Protein AF-A0A8S3AAS8-F1 (afdb_monomer)

Organism: NCBI:txid392030

Foldseek 3Di:
DADPNDDQQEDEAEDDPVCCVPPPQPVVQCCCPPVNDPDDDFTNYHYPNHGRVRDCCNVPVRRD

InterPro domains:
  IPR017853 Glycoside hydrolase superfamily [SSF51445] (6-64)
  IPR036962 Glycoside hydrolase, family 3, N-terminal domain superfamily [G3DSA:3.20.20.300] (1-64)
  IPR044993 Beta-D-xylosidase [PTHR42721] (1-64)

Solvent-accessible surface area (backbone atoms only — not comparable to full-atom values): 3959 Å² total; per-residue (Å²): 124,66,58,95,90,41,35,61,67,78,36,63,47,82,68,54,74,63,53,41,57,73,66,66,40,51,70,55,48,47,40,50,73,73,68,53,60,93,74,85,82,67,56,67,25,23,49,72,81,37,43,39,73,74,27,58,62,58,55,63,68,69,71,101

Mean predicted aligned error: 4.05 Å

Radius of gyration: 12.75 Å; Cα contacts (8 Å, |Δi|>4): 63; chains: 1; bounding box: 27×21×31 Å

pLDDT: mean 90.28, std 5.81, range [63.69, 95.0]

Structure (mmCIF, N/CA/C/O backbone):
data_AF-A0A8S3AAS8-F1
#
_entry.id   AF-A0A8S3AAS8-F1
#
loop_
_atom_site.group_PDB
_atom_site.id
_atom_site.type_symbol
_atom_site.label_atom_id
_atom_site.label_alt_id
_atom_site.label_comp_id
_atom_site.label_asym_id
_atom_site.label_entity_id
_atom_site.label_seq_id
_atom_site.pdbx_PDB_ins_code
_atom_site.Cartn_x
_atom_site.Cartn_y
_atom_site.Cartn_z
_atom_site.occupancy
_atom_site.B_iso_or_equiv
_atom_site.auth_seq_id
_atom_site.auth_comp_id
_atom_site.auth_asym_id
_atom_site.auth_atom_id
_atom_site.pdbx_PDB_model_num
ATOM 1 N N . ASP A 1 1 ? -2.070 7.362 -21.020 1.00 63.69 1 ASP A N 1
ATOM 2 C CA . ASP A 1 1 ? -1.550 6.449 -19.974 1.00 63.69 1 ASP A CA 1
ATOM 3 C C . ASP A 1 1 ? -0.035 6.483 -19.771 1.00 63.69 1 ASP A C 1
ATOM 5 O O . ASP A 1 1 ? 0.473 5.685 -18.994 1.00 63.69 1 ASP A O 1
ATOM 9 N N . GLN A 1 2 ? 0.691 7.427 -20.380 1.00 69.06 2 GLN A N 1
ATOM 10 C CA . GLN A 1 2 ? 2.115 7.644 -20.119 1.00 69.06 2 GLN A CA 1
ATOM 11 C C . GLN A 1 2 ? 2.344 9.125 -19.836 1.00 69.06 2 GLN A C 1
ATOM 13 O O . GLN A 1 2 ? 2.059 9.968 -20.685 1.00 69.06 2 GLN A O 1
ATOM 18 N N . TRP A 1 3 ? 2.818 9.437 -18.633 1.00 75.69 3 TRP A N 1
ATOM 19 C CA . TRP A 1 3 ? 3.213 10.786 -18.243 1.00 75.69 3 TRP A CA 1
ATOM 20 C C . TRP A 1 3 ? 4.727 10.812 -18.073 1.00 75.69 3 TRP A C 1
ATOM 22 O O . TRP A 1 3 ? 5.275 10.027 -17.305 1.00 75.69 3 TRP A O 1
ATOM 32 N N . ASN A 1 4 ? 5.410 11.680 -18.823 1.00 83.19 4 ASN A N 1
ATOM 33 C CA . ASN A 1 4 ? 6.871 11.804 -18.799 1.00 83.19 4 ASN A CA 1
ATOM 34 C C . ASN A 1 4 ? 7.618 10.456 -18.969 1.00 83.19 4 ASN A C 1
ATOM 36 O O . ASN A 1 4 ? 8.561 10.154 -18.243 1.00 83.19 4 ASN A O 1
ATOM 40 N N . GLY A 1 5 ? 7.139 9.596 -19.877 1.00 83.00 5 GLY A N 1
ATOM 41 C CA . GLY A 1 5 ? 7.708 8.259 -20.107 1.00 83.00 5 GLY A CA 1
ATOM 42 C C . GLY A 1 5 ? 7.434 7.231 -19.001 1.00 83.00 5 GLY A C 1
ATOM 43 O O . GLY A 1 5 ? 7.933 6.115 -19.080 1.00 83.00 5 GLY A O 1
ATOM 44 N N . THR A 1 6 ? 6.639 7.583 -17.988 1.00 82.50 6 THR A N 1
ATOM 45 C CA . THR A 1 6 ? 6.262 6.707 -16.874 1.00 82.50 6 THR A CA 1
ATOM 46 C C . THR A 1 6 ? 4.808 6.262 -17.011 1.00 82.50 6 THR A C 1
ATOM 48 O O . THR A 1 6 ? 3.921 7.079 -17.273 1.00 82.50 6 THR A O 1
ATOM 51 N N . ASP A 1 7 ? 4.552 4.970 -16.805 1.00 89.38 7 ASP A N 1
ATOM 52 C CA . ASP A 1 7 ? 3.209 4.395 -16.722 1.00 89.38 7 ASP A CA 1
ATOM 53 C C . ASP A 1 7 ? 2.971 3.707 -15.371 1.00 89.38 7 ASP A C 1
ATOM 55 O O . ASP A 1 7 ? 3.895 3.339 -14.648 1.00 89.38 7 ASP A O 1
ATOM 59 N N . ARG A 1 8 ? 1.695 3.526 -15.032 1.00 90.19 8 ARG A N 1
ATOM 60 C CA . ARG A 1 8 ? 1.253 2.969 -13.746 1.00 90.19 8 ARG A CA 1
ATOM 61 C C . ARG A 1 8 ? 1.545 1.477 -13.555 1.00 90.19 8 ARG A C 1
ATOM 63 O O . ARG A 1 8 ? 1.373 0.989 -12.444 1.00 90.19 8 ARG A O 1
ATOM 70 N N . PHE A 1 9 ? 1.919 0.758 -14.610 1.00 90.56 9 PHE A N 1
ATOM 71 C CA . PHE A 1 9 ? 2.207 -0.675 -14.563 1.00 90.56 9 PHE A CA 1
ATOM 72 C C . PHE A 1 9 ? 3.688 -0.944 -14.281 1.00 90.56 9 PHE A C 1
ATOM 74 O O . PHE A 1 9 ? 4.010 -1.923 -13.618 1.00 90.56 9 PHE A O 1
ATOM 81 N N . HIS A 1 10 ? 4.579 -0.061 -14.740 1.00 88.38 10 HIS A N 1
ATOM 82 C CA . HIS A 1 10 ? 6.029 -0.196 -14.559 1.00 88.38 10 HIS A CA 1
ATOM 83 C C . HIS A 1 10 ? 6.61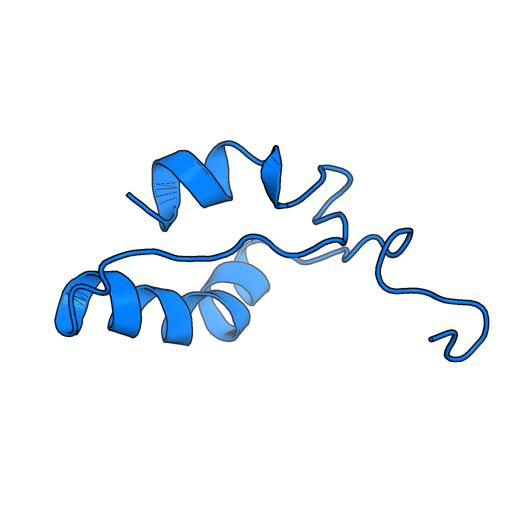1 0.750 -13.504 1.00 88.38 10 HIS A C 1
ATOM 85 O O . HIS A 1 10 ? 7.772 0.604 -13.120 1.00 88.38 10 HIS A O 1
ATOM 91 N N . PHE A 1 11 ? 5.834 1.720 -13.020 1.00 92.81 11 PHE A N 1
ATOM 92 C CA . PHE A 1 11 ? 6.298 2.637 -11.986 1.00 92.81 11 PHE A CA 1
ATOM 93 C C . PHE A 1 11 ? 6.637 1.900 -10.682 1.00 92.81 11 PHE A C 1
ATOM 95 O O . PHE A 1 11 ? 5.866 1.071 -10.194 1.00 92.81 11 PHE A O 1
ATOM 102 N N . ASN A 1 12 ? 7.783 2.245 -10.094 1.00 93.50 12 ASN A N 1
ATOM 103 C CA . ASN A 1 12 ? 8.183 1.792 -8.769 1.00 93.50 12 ASN A CA 1
ATOM 104 C C . ASN A 1 12 ? 8.234 2.988 -7.815 1.00 93.50 12 ASN A C 1
ATOM 106 O O . ASN A 1 12 ? 9.105 3.850 -7.935 1.00 93.50 12 ASN A O 1
ATOM 110 N N . ALA A 1 13 ? 7.305 3.022 -6.866 1.00 93.81 13 ALA A N 1
ATOM 111 C CA . ALA A 1 13 ? 7.251 4.038 -5.831 1.00 93.81 13 ALA A CA 1
ATOM 112 C C . ALA A 1 13 ? 8.290 3.720 -4.749 1.00 93.81 13 ALA A C 1
ATOM 114 O O . ALA A 1 13 ? 8.168 2.720 -4.041 1.00 93.81 13 ALA A O 1
ATOM 115 N N . LEU A 1 14 ? 9.306 4.572 -4.621 1.00 94.62 14 LEU A N 1
ATOM 116 C CA . LEU A 1 14 ? 10.295 4.497 -3.547 1.00 94.62 14 LEU A CA 1
ATOM 117 C C . LEU A 1 14 ? 9.827 5.390 -2.399 1.00 94.62 14 LEU A C 1
ATOM 119 O O . LEU A 1 14 ? 9.863 6.613 -2.513 1.00 94.62 14 LEU A O 1
ATOM 123 N N . VAL A 1 15 ? 9.337 4.774 -1.327 1.00 93.81 15 VAL A N 1
ATOM 124 C CA . VAL A 1 15 ? 8.670 5.474 -0.221 1.00 93.81 15 VAL A CA 1
ATOM 125 C C . VAL A 1 15 ? 9.254 4.989 1.098 1.00 93.81 15 VAL A C 1
ATOM 127 O O . VAL A 1 15 ? 9.449 3.787 1.294 1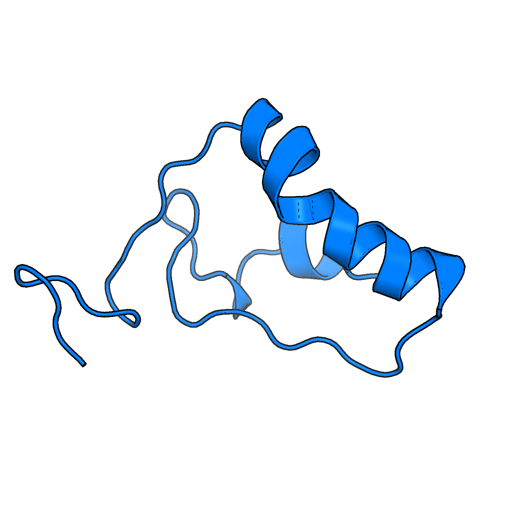.00 93.81 15 VAL A O 1
ATOM 130 N N . SER A 1 16 ? 9.542 5.919 2.007 1.00 95.00 16 SER A N 1
ATOM 131 C CA . SER A 1 16 ? 9.995 5.570 3.351 1.00 95.00 16 SER A CA 1
ATOM 132 C C . SER A 1 16 ? 8.856 4.935 4.159 1.00 95.00 16 SER A C 1
ATOM 134 O O . SER A 1 16 ? 7.679 5.201 3.916 1.00 95.00 16 SER A O 1
ATOM 136 N N . ASN A 1 17 ? 9.184 4.111 5.157 1.00 91.69 17 ASN A N 1
ATO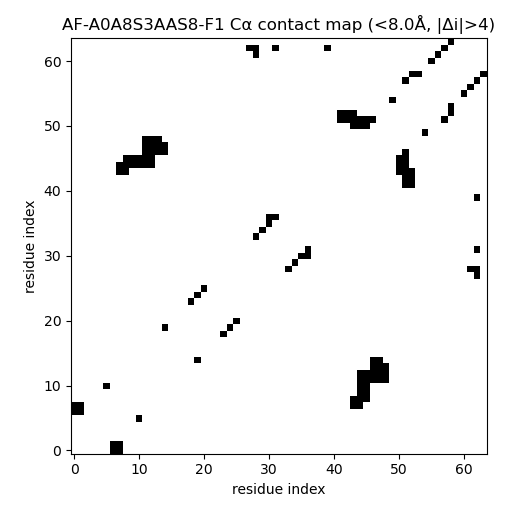M 137 C CA . ASN A 1 17 ? 8.154 3.555 6.044 1.00 91.69 17 ASN A CA 1
ATOM 138 C C . ASN A 1 17 ? 7.383 4.659 6.787 1.00 91.69 17 ASN A C 1
ATOM 140 O O . ASN A 1 17 ? 6.197 4.495 7.054 1.00 91.69 17 ASN A O 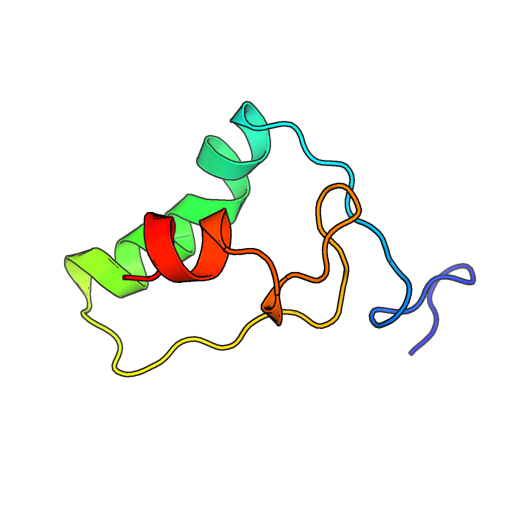1
ATOM 144 N N . GLN A 1 18 ? 8.053 5.776 7.084 1.00 93.50 18 GLN A N 1
ATOM 145 C CA . GLN A 1 18 ? 7.448 6.923 7.747 1.00 93.50 18 GLN A CA 1
ATOM 146 C C . GLN A 1 18 ? 6.374 7.567 6.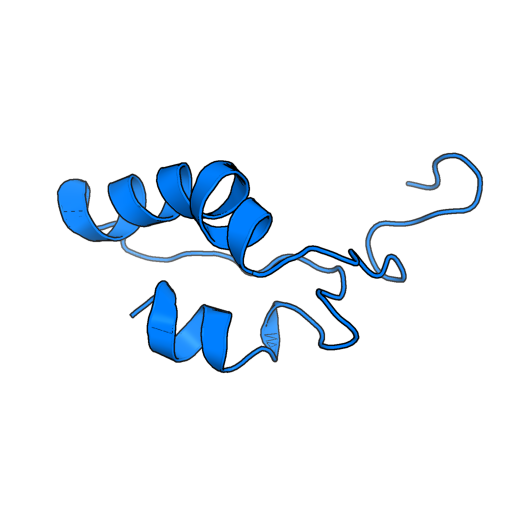865 1.00 93.50 18 GLN A C 1
ATOM 148 O O . GLN A 1 18 ? 5.227 7.686 7.287 1.00 93.50 18 GLN A O 1
ATOM 153 N N . ASP A 1 19 ? 6.714 7.884 5.612 1.00 95.00 19 ASP A N 1
ATOM 154 C CA . ASP A 1 19 ? 5.769 8.484 4.664 1.00 95.00 19 ASP A CA 1
ATOM 155 C C . ASP A 1 19 ? 4.6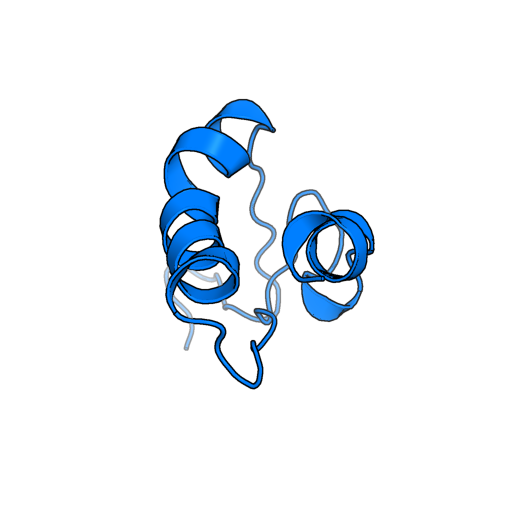09 7.536 4.351 1.00 95.00 19 ASP A C 1
ATOM 157 O O . ASP A 1 19 ? 3.464 7.969 4.203 1.00 95.00 19 ASP A O 1
ATOM 161 N N . LEU A 1 20 ? 4.892 6.230 4.264 1.00 92.94 20 LEU A N 1
ATOM 162 C CA . LEU A 1 20 ? 3.873 5.212 4.035 1.00 92.94 20 LEU A CA 1
ATOM 163 C C . LEU A 1 20 ? 2.792 5.277 5.123 1.00 92.94 20 LEU A C 1
ATOM 165 O O . LEU A 1 20 ? 1.610 5.356 4.796 1.00 92.94 20 LEU A O 1
ATOM 169 N N . VAL A 1 21 ? 3.195 5.310 6.394 1.00 92.44 21 VAL A N 1
ATOM 170 C CA . VAL A 1 21 ? 2.275 5.321 7.541 1.00 92.44 21 VAL A CA 1
ATOM 171 C C . VAL A 1 21 ? 1.617 6.683 7.756 1.00 92.44 21 VAL A C 1
ATOM 173 O O . VAL A 1 21 ? 0.436 6.726 8.075 1.00 92.44 21 VAL A O 1
ATOM 176 N N . GLU A 1 22 ? 2.332 7.792 7.570 1.00 94.25 22 GLU A N 1
ATOM 177 C CA . GLU A 1 22 ? 1.791 9.128 7.864 1.00 94.25 22 GLU A CA 1
ATOM 178 C C . GLU A 1 22 ? 0.956 9.722 6.733 1.00 94.25 22 GLU A C 1
ATOM 180 O O . GLU A 1 22 ? 0.046 10.504 6.996 1.00 94.25 22 GLU A O 1
ATOM 185 N N . THR A 1 23 ? 1.254 9.378 5.479 1.00 94.69 23 THR A N 1
ATOM 186 C CA . THR A 1 23 ? 0.622 10.026 4.321 1.00 94.69 23 THR A CA 1
ATOM 187 C C . THR A 1 23 ? -0.275 9.075 3.538 1.00 94.69 23 THR A C 1
ATOM 189 O O . THR A 1 23 ? -1.401 9.436 3.196 1.00 94.69 23 THR A O 1
ATOM 192 N N . TYR A 1 24 ? 0.194 7.861 3.234 1.00 93.44 24 TYR A N 1
ATOM 193 C CA . TYR A 1 24 ? -0.486 6.997 2.261 1.00 93.44 24 TYR A CA 1
ATOM 194 C C . TYR A 1 24 ? -1.507 6.042 2.879 1.00 93.44 24 TYR A C 1
ATOM 196 O O . TYR A 1 24 ? -2.564 5.821 2.293 1.00 93.44 24 TYR A O 1
ATOM 204 N N . LEU A 1 25 ? -1.205 5.462 4.040 1.00 93.44 25 LEU A N 1
ATOM 205 C CA . LEU A 1 25 ? -2.058 4.476 4.706 1.00 93.44 25 LEU A CA 1
ATOM 206 C C . LEU A 1 25 ? -3.234 5.026 5.535 1.00 93.44 25 LEU A C 1
ATOM 208 O O . LEU A 1 25 ? -4.236 4.309 5.591 1.00 93.44 25 LEU A O 1
ATOM 212 N N . PRO A 1 26 ? -3.214 6.241 6.126 1.00 93.94 26 PRO A N 1
ATOM 213 C CA . PRO A 1 26 ? -4.300 6.686 7.007 1.00 93.94 26 PRO A CA 1
ATOM 214 C C . PRO A 1 26 ? -5.704 6.634 6.379 1.00 93.94 26 PRO A C 1
ATOM 216 O O . PRO A 1 26 ? -6.633 6.173 7.043 1.00 93.94 26 PRO A O 1
ATOM 219 N N . PRO A 1 27 ? -5.903 7.002 5.092 1.00 92.12 27 PRO A N 1
ATOM 220 C CA . PRO A 1 27 ? -7.213 6.866 4.456 1.00 92.12 27 PRO A CA 1
ATOM 221 C C . PRO A 1 27 ? -7.696 5.411 4.369 1.00 92.12 27 PRO A C 1
ATOM 223 O O . PRO A 1 27 ? -8.890 5.145 4.523 1.00 92.12 27 PRO A O 1
ATOM 226 N N . PHE A 1 28 ? -6.785 4.459 4.139 1.00 92.19 28 PHE A N 1
ATOM 227 C CA . PHE A 1 28 ? -7.117 3.034 4.086 1.00 92.19 28 PHE A CA 1
ATOM 228 C C . PHE A 1 28 ? -7.401 2.483 5.482 1.00 92.19 28 PHE A C 1
ATOM 230 O O . PHE A 1 28 ? -8.361 1.733 5.645 1.00 92.19 28 PHE A O 1
ATOM 237 N N . GLU A 1 29 ? -6.630 2.905 6.487 1.00 90.75 29 GLU A N 1
ATOM 238 C CA . GLU A 1 29 ? -6.831 2.524 7.886 1.00 90.75 29 GLU A CA 1
ATOM 239 C C . GLU A 1 29 ? -8.246 2.876 8.360 1.00 90.75 29 GLU A C 1
ATOM 241 O O . GLU A 1 29 ? -8.950 2.008 8.871 1.00 90.75 29 GLU A O 1
ATOM 246 N N . THR A 1 30 ? -8.716 4.105 8.118 1.00 91.56 30 THR A N 1
ATOM 247 C CA . THR A 1 30 ? -10.089 4.511 8.465 1.00 91.56 30 THR A CA 1
ATOM 248 C C . THR A 1 30 ? -11.140 3.691 7.709 1.00 91.56 30 THR A C 1
ATOM 250 O O . THR A 1 30 ? -12.121 3.235 8.301 1.00 91.56 30 THR A O 1
ATOM 253 N N . CYS A 1 31 ? -10.946 3.448 6.407 1.00 91.38 31 CYS A N 1
ATOM 254 C CA . CYS A 1 31 ? -11.881 2.642 5.615 1.00 91.38 31 CYS A CA 1
ATOM 255 C C . CYS A 1 31 ? -11.997 1.200 6.135 1.00 91.38 31 CYS A C 1
ATOM 257 O O . CYS A 1 31 ? -13.093 0.639 6.190 1.00 91.38 31 CYS A O 1
ATOM 259 N N . ILE A 1 32 ? -10.876 0.593 6.519 1.00 90.62 32 ILE A N 1
ATOM 260 C CA . ILE A 1 32 ? -10.826 -0.802 6.960 1.00 90.62 32 ILE A CA 1
ATOM 261 C C . ILE A 1 32 ? -11.294 -0.925 8.413 1.00 90.62 32 ILE A C 1
ATOM 263 O O . ILE A 1 32 ? -12.191 -1.716 8.702 1.00 90.62 32 ILE A O 1
ATOM 267 N N . ARG A 1 33 ? -10.730 -0.125 9.324 1.00 88.75 33 ARG A N 1
ATOM 268 C CA . ARG A 1 33 ? -10.992 -0.228 10.765 1.00 88.75 33 ARG A CA 1
ATOM 269 C C . ARG A 1 33 ? -12.362 0.321 11.150 1.00 88.75 33 ARG A C 1
ATOM 271 O O . ARG A 1 33 ? -13.105 -0.347 11.873 1.00 88.75 33 ARG A O 1
ATOM 278 N N . ASP A 1 34 ? -12.688 1.523 10.680 1.00 91.69 34 ASP A N 1
ATOM 279 C CA . ASP A 1 34 ? -13.827 2.286 11.194 1.00 91.69 34 ASP A CA 1
ATOM 280 C C . ASP A 1 34 ? -15.089 2.031 10.353 1.00 91.69 34 ASP A C 1
ATOM 282 O O . ASP A 1 34 ? -16.165 1.794 10.901 1.00 91.69 34 ASP A O 1
ATOM 286 N N . VAL A 1 35 ? -14.957 2.010 9.019 1.00 92.69 35 VAL A N 1
ATOM 287 C CA . VAL A 1 35 ? -16.086 1.804 8.085 1.00 92.69 35 VAL A CA 1
ATOM 288 C C . VAL A 1 35 ? -16.329 0.323 7.765 1.00 92.69 35 VAL A C 1
ATOM 290 O O . VAL A 1 35 ? -17.451 -0.049 7.422 1.00 92.69 35 VAL A O 1
ATOM 293 N N . ARG A 1 36 ? -15.310 -0.535 7.922 1.00 88.56 36 ARG A N 1
ATOM 294 C CA . ARG A 1 36 ? -15.365 -1.981 7.631 1.00 88.56 36 ARG A CA 1
ATOM 295 C C . ARG A 1 36 ? -15.794 -2.276 6.195 1.00 88.56 36 ARG A C 1
ATOM 297 O O . ARG A 1 36 ? -16.766 -2.991 5.945 1.00 88.56 36 ARG A O 1
ATOM 304 N N . VAL A 1 37 ? -15.066 -1.703 5.242 1.00 91.12 37 VAL A N 1
ATOM 305 C CA . VAL A 1 37 ? -15.276 -1.971 3.813 1.00 91.12 37 VAL A CA 1
ATOM 306 C C . VAL A 1 37 ? -15.196 -3.471 3.497 1.00 91.12 37 VAL A C 1
ATOM 308 O O . VAL A 1 37 ? -14.392 -4.202 4.067 1.00 91.12 37 VAL A O 1
ATOM 311 N N . ALA A 1 38 ? -16.021 -3.937 2.556 1.00 91.12 38 ALA A N 1
ATOM 312 C CA . ALA A 1 38 ? -16.091 -5.357 2.197 1.00 91.12 38 ALA A CA 1
ATOM 313 C C . ALA A 1 38 ? -14.869 -5.852 1.401 1.00 91.12 38 ALA A C 1
ATOM 315 O O . ALA A 1 38 ? -14.550 -7.039 1.421 1.00 91.12 38 ALA A O 1
ATOM 316 N N . SER A 1 39 ? -14.206 -4.959 0.665 1.00 90.56 39 SER A N 1
ATOM 317 C CA . SER A 1 39 ? -13.067 -5.299 -0.186 1.00 90.56 39 SER A CA 1
ATOM 318 C C . SER A 1 39 ? -12.205 -4.078 -0.471 1.00 90.56 39 SER A C 1
ATOM 320 O O . SER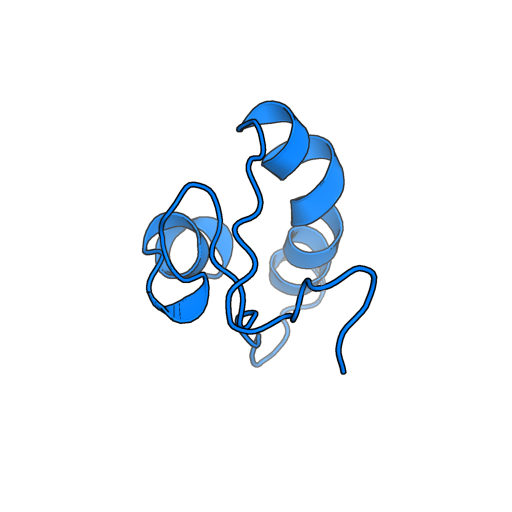 A 1 39 ? -12.728 -2.970 -0.600 1.00 90.56 39 SER A O 1
ATOM 322 N N . ILE A 1 40 ? -10.912 -4.305 -0.682 1.00 90.75 40 ILE A N 1
ATOM 323 C CA . ILE A 1 40 ? -9.968 -3.314 -1.200 1.00 90.75 40 ILE A CA 1
ATOM 324 C C . ILE A 1 40 ? -9.344 -3.813 -2.508 1.00 90.75 40 ILE A C 1
ATOM 326 O O . ILE A 1 40 ? -9.319 -5.014 -2.777 1.00 90.75 40 ILE A O 1
ATOM 330 N N . MET A 1 41 ? -8.822 -2.893 -3.315 1.00 93.31 41 MET A N 1
ATOM 331 C CA . MET A 1 41 ? -8.103 -3.206 -4.550 1.00 93.31 41 MET A CA 1
ATOM 332 C C . MET A 1 41 ? -6.644 -2.764 -4.417 1.00 93.31 41 MET A C 1
ATOM 334 O O . MET A 1 41 ? -6.369 -1.645 -3.991 1.00 93.31 41 MET A O 1
ATOM 338 N N . CYS A 1 42 ? -5.715 -3.638 -4.800 1.00 92.19 42 CYS A N 1
ATOM 339 C CA . CYS A 1 42 ? -4.296 -3.309 -4.879 1.00 92.19 42 CYS A CA 1
ATOM 340 C C . CYS A 1 42 ? -3.986 -2.446 -6.114 1.00 92.19 42 CYS A C 1
ATOM 342 O O . CYS A 1 42 ? -4.675 -2.516 -7.133 1.00 92.19 42 CYS A O 1
ATOM 344 N N . SER A 1 43 ? -2.935 -1.631 -6.034 1.00 93.19 43 SER A N 1
ATOM 345 C CA . SER A 1 43 ? -2.479 -0.825 -7.166 1.00 93.19 43 SER A CA 1
ATOM 346 C C . SER A 1 43 ? -1.631 -1.642 -8.151 1.00 93.19 43 SER A C 1
ATOM 348 O O . SER A 1 43 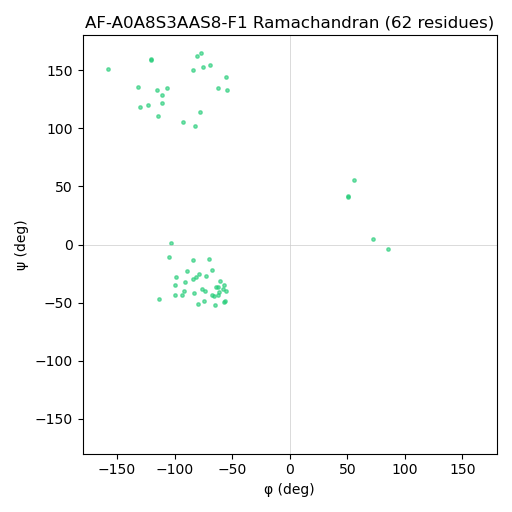? -1.132 -2.721 -7.836 1.00 93.19 43 SER A O 1
ATOM 350 N N . PHE A 1 44 ? -1.470 -1.122 -9.371 1.00 94.12 44 PHE A N 1
ATOM 351 C CA . PHE A 1 44 ? -0.698 -1.788 -10.429 1.00 94.12 44 PHE A CA 1
ATOM 352 C C . PHE A 1 44 ? 0.817 -1.622 -10.276 1.00 94.12 44 PHE A C 1
ATOM 354 O O . PHE A 1 44 ? 1.576 -2.452 -10.765 1.00 94.12 44 PHE A O 1
ATOM 361 N N . ASN A 1 45 ? 1.249 -0.550 -9.616 1.00 94.19 45 ASN A N 1
ATOM 362 C CA . ASN A 1 45 ? 2.653 -0.194 -9.485 1.00 94.19 45 ASN A CA 1
ATOM 363 C C . ASN A 1 45 ? 3.373 -1.062 -8.440 1.00 94.19 45 ASN A C 1
ATOM 365 O O . ASN A 1 45 ? 2.758 -1.701 -7.579 1.00 94.19 45 ASN A O 1
ATOM 369 N N . ALA A 1 46 ? 4.703 -1.025 -8.474 1.00 94.88 46 ALA A N 1
ATOM 370 C CA . ALA A 1 46 ? 5.526 -1.538 -7.389 1.00 94.88 46 ALA A CA 1
ATOM 371 C C . ALA A 1 46 ? 5.698 -0.484 -6.284 1.00 94.88 46 ALA A C 1
ATOM 373 O O . ALA A 1 46 ? 5.681 0.721 -6.550 1.00 94.88 46 ALA A O 1
ATOM 374 N N . ILE A 1 47 ? 5.858 -0.947 -5.045 1.00 94.38 47 ILE A N 1
ATOM 375 C CA . ILE A 1 47 ? 6.233 -0.140 -3.882 1.00 94.38 47 ILE A CA 1
ATOM 376 C C . ILE A 1 47 ? 7.500 -0.768 -3.310 1.00 94.38 47 ILE A C 1
ATOM 378 O O . ILE A 1 47 ? 7.501 -1.946 -2.948 1.00 94.38 47 ILE A O 1
ATOM 382 N N . ASN A 1 48 ? 8.585 0.003 -3.264 1.00 94.25 48 ASN A N 1
ATOM 383 C CA . ASN A 1 48 ? 9.906 -0.449 -2.823 1.00 94.25 48 ASN A CA 1
ATOM 384 C C . ASN A 1 48 ? 10.367 -1.746 -3.521 1.00 94.25 48 ASN A C 1
ATOM 386 O O . ASN A 1 48 ? 10.941 -2.637 -2.901 1.00 94.25 48 ASN A O 1
ATOM 390 N N . GLY A 1 49 ? 10.104 -1.853 -4.829 1.00 93.00 49 GLY A N 1
ATOM 391 C CA . GLY A 1 49 ? 10.523 -2.976 -5.676 1.00 93.00 49 GLY A CA 1
ATOM 392 C C . GLY A 1 49 ? 9.588 -4.189 -5.671 1.00 93.00 49 GLY A C 1
ATOM 393 O O . GLY A 1 49 ? 9.813 -5.119 -6.441 1.00 93.00 49 GLY A O 1
ATOM 394 N N . VAL A 1 50 ? 8.525 -4.184 -4.861 1.00 94.25 50 VAL A N 1
ATOM 395 C CA . VAL A 1 50 ? 7.550 -5.282 -4.794 1.00 94.25 50 VAL A CA 1
ATOM 396 C C . VAL A 1 50 ? 6.210 -4.826 -5.380 1.00 94.25 50 VAL A C 1
ATOM 398 O O . VAL A 1 50 ? 5.696 -3.791 -4.948 1.00 94.25 50 VAL A O 1
ATOM 401 N N . PRO A 1 51 ? 5.604 -5.566 -6.331 1.00 94.69 51 PRO A N 1
ATOM 402 C CA . PRO A 1 51 ? 4.264 -5.259 -6.834 1.00 94.69 51 PRO A CA 1
ATOM 403 C C . PRO A 1 51 ? 3.253 -5.160 -5.689 1.00 94.69 51 PRO A C 1
ATOM 405 O O . PRO A 1 51 ? 3.213 -6.048 -4.837 1.00 94.69 51 PRO A O 1
ATOM 408 N N . ALA A 1 52 ? 2.414 -4.120 -5.666 1.00 93.56 52 ALA A N 1
ATOM 409 C CA . ALA A 1 52 ? 1.523 -3.872 -4.529 1.00 93.56 52 ALA A CA 1
ATOM 410 C C . ALA A 1 52 ? 0.576 -5.053 -4.235 1.00 93.56 52 ALA A C 1
ATOM 412 O O . ALA A 1 52 ? 0.379 -5.407 -3.076 1.00 93.56 52 ALA A O 1
ATOM 413 N N . CYS A 1 53 ? 0.065 -5.727 -5.271 1.00 93.25 53 CYS A N 1
ATOM 414 C CA 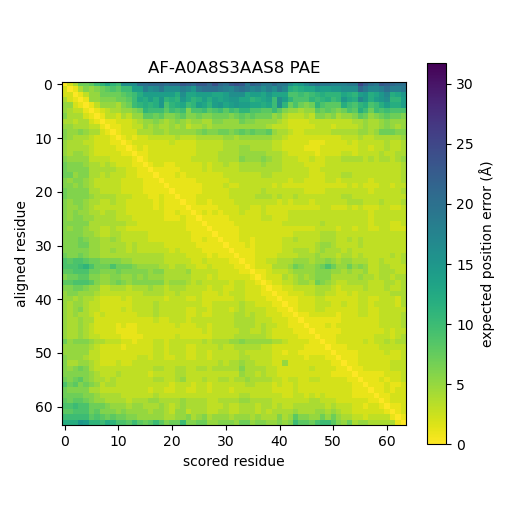. CYS A 1 53 ? -0.784 -6.918 -5.128 1.00 93.25 53 CYS A CA 1
ATOM 415 C C . CYS A 1 53 ? -0.059 -8.155 -4.565 1.00 93.25 53 CYS A C 1
ATOM 417 O O . CYS A 1 53 ? -0.709 -9.058 -4.048 1.00 93.25 53 CYS A O 1
ATOM 419 N N . ALA A 1 54 ? 1.270 -8.218 -4.682 1.00 92.94 54 ALA A N 1
ATOM 420 C CA . ALA A 1 54 ? 2.098 -9.306 -4.159 1.00 92.94 54 ALA A CA 1
ATOM 421 C C . ALA A 1 54 ? 2.823 -8.914 -2.859 1.00 92.94 54 ALA A C 1
ATOM 423 O O . ALA A 1 54 ? 3.600 -9.698 -2.309 1.00 92.94 54 ALA A O 1
ATOM 424 N N . ASN A 1 55 ? 2.599 -7.696 -2.361 1.00 93.06 55 ASN A N 1
ATOM 425 C CA . ASN A 1 55 ? 3.256 -7.201 -1.168 1.00 93.06 55 ASN A CA 1
ATOM 426 C C . ASN A 1 55 ? 2.535 -7.718 0.081 1.00 93.06 55 ASN A C 1
ATOM 428 O O . ASN A 1 55 ? 1.501 -7.195 0.496 1.00 93.06 55 ASN A O 1
ATOM 432 N N . LYS A 1 56 ? 3.125 -8.741 0.704 1.00 91.25 56 LYS A N 1
ATOM 433 C CA . LYS A 1 56 ? 2.573 -9.391 1.895 1.00 91.25 56 LYS A CA 1
ATOM 434 C C . LYS A 1 56 ? 2.334 -8.425 3.058 1.00 91.25 56 LYS A C 1
ATOM 436 O O . LYS A 1 56 ? 1.361 -8.582 3.782 1.00 91.25 56 LYS A O 1
ATOM 441 N N . PHE A 1 57 ? 3.180 -7.411 3.224 1.00 89.94 57 PHE A N 1
ATOM 442 C CA . PHE A 1 57 ? 2.992 -6.415 4.277 1.00 89.94 57 PHE A CA 1
ATOM 443 C C . PHE A 1 57 ? 1.715 -5.590 4.042 1.00 89.94 57 PHE A C 1
ATOM 445 O O . PHE A 1 57 ? 0.904 -5.434 4.950 1.00 89.94 57 PHE A O 1
ATOM 452 N N . LEU A 1 58 ? 1.474 -5.141 2.807 1.00 91.00 58 LEU A N 1
ATOM 453 C CA . LEU A 1 58 ? 0.267 -4.376 2.476 1.00 91.00 58 LEU A CA 1
ATOM 454 C C . LEU A 1 58 ? -1.007 -5.228 2.584 1.00 91.00 58 LEU A C 1
ATOM 456 O O . LEU A 1 58 ? -2.002 -4.768 3.135 1.00 91.00 58 LEU A O 1
ATOM 460 N N . ILE A 1 59 ? -0.975 -6.466 2.082 1.00 90.06 59 ILE A N 1
ATOM 461 C CA . ILE A 1 59 ? -2.171 -7.318 1.983 1.00 90.06 59 ILE A CA 1
ATOM 462 C C . ILE A 1 59 ? -2.494 -8.053 3.292 1.00 90.06 59 ILE A C 1
ATOM 464 O O . ILE A 1 59 ? -3.659 -8.126 3.670 1.00 90.06 59 ILE A O 1
ATOM 468 N N . ASP A 1 60 ? -1.494 -8.584 3.997 1.00 87.44 60 ASP A N 1
ATOM 469 C CA . ASP A 1 60 ? -1.741 -9.404 5.191 1.00 87.44 60 ASP A CA 1
ATOM 470 C C . ASP A 1 60 ? -1.587 -8.625 6.500 1.00 87.44 60 ASP A C 1
ATOM 472 O O . ASP A 1 60 ? -2.177 -9.024 7.496 1.00 87.44 60 ASP A O 1
ATOM 476 N N . THR A 1 61 ? -0.762 -7.569 6.537 1.00 85.25 61 THR A N 1
ATOM 477 C CA . THR A 1 61 ? -0.489 -6.822 7.784 1.00 85.25 61 THR A CA 1
ATOM 478 C C . THR A 1 61 ? -1.306 -5.538 7.902 1.00 85.25 61 THR A C 1
ATOM 480 O O . THR A 1 61 ? -1.677 -5.171 9.009 1.00 85.25 61 THR A O 1
ATOM 483 N N . ILE A 1 62 ? -1.571 -4.845 6.790 1.00 86.12 62 ILE A N 1
ATOM 484 C CA . ILE A 1 62 ? -2.313 -3.573 6.803 1.00 86.12 62 ILE A CA 1
ATOM 485 C C . ILE A 1 62 ? -3.784 -3.763 6.427 1.00 86.12 62 ILE A C 1
ATOM 487 O O . ILE A 1 62 ? -4.659 -3.153 7.034 1.00 86.12 62 ILE A O 1
ATOM 491 N N . ALA A 1 63 ? -4.065 -4.571 5.404 1.00 84.19 63 ALA A N 1
ATOM 492 C CA . ALA A 1 63 ? -5.409 -4.692 4.848 1.00 84.19 63 ALA A CA 1
ATOM 493 C C . ALA A 1 63 ? -6.348 -5.667 5.578 1.00 84.19 63 ALA A C 1
ATOM 495 O O . ALA A 1 63 ? -7.548 -5.669 5.292 1.00 84.19 63 ALA A O 1
ATOM 496 N N . ARG A 1 64 ? -5.818 -6.512 6.465 1.00 78.94 64 ARG A N 1
ATOM 497 C CA . ARG A 1 64 ? -6.536 -7.585 7.160 1.00 78.94 64 ARG A CA 1
ATOM 498 C C . ARG A 1 64 ? -6.505 -7.354 8.664 1.00 78.94 64 ARG A C 1
ATOM 500 O O . ARG A 1 64 ? -7.546 -7.647 9.292 1.00 78.94 64 ARG A O 1
#

Sequence (64 aa):
DQWNGTDRFHFNALVSNQDLVETYLPPFETCIRDVRVASIMCSFNAINGVPACANKFLIDTIAR

Nearest PDB structures (foldseek):
  7vc7-assembly1_A  TM=9.720E-01  e=2.523E-04  Phanerodontia chrysosporium
  7vc6-assembly1_A  TM=9.696E-01  e=5.729E-04  Phanerodontia chrysosporium
  5a7m-assembly1_A  TM=9.727E-01  e=6.134E-04  Trichoderma reesei
  7pjj-assembly1_A  TM=8.997E-01  e=1.630E-02  Streptomyces scabiei 87.22
  8jzm-assembly1_A  TM=2.792E-01  e=8.751E+00  Homo sapiens

Secondary structure (DSSP, 8-state):
--BTTB-TTT-EE---HHHIIIIISHHHHHHHHTS--S-----SSEETTEEGGG-HIIIIII--